Protein AF-A0A955HJH9-F1 (afdb_monomer_lite)

pLDDT: mean 94.56, std 3.01, range [80.44, 97.88]

Sequence (65 aa):
MRTEHFTGTVSKNLQVDSQLGLHHAIGLIVPANKRRRVLGYRLAGVAAISGDNLKKEVTIVVTYQ

Structure (mmCIF, N/CA/C/O backbone):
data_AF-A0A955HJH9-F1
#
_entry.id   AF-A0A955HJH9-F1
#
loop_
_atom_site.group_PDB
_atom_site.id
_atom_site.type_symbol
_atom_site.label_atom_id
_atom_site.label_alt_id
_atom_site.label_comp_id
_atom_site.label_asym_id
_atom_site.label_entity_id
_atom_site.label_seq_id
_atom_site.pdbx_PDB_ins_code
_atom_site.Cartn_x
_atom_site.Cartn_y
_atom_site.Cartn_z
_atom_site.occupancy
_atom_site.B_iso_or_equiv
_atom_site.auth_seq_id
_atom_site.auth_comp_id
_atom_site.auth_asym_id
_atom_site.auth_atom_id
_atom_site.pdbx_PDB_model_num
ATOM 1 N N . MET A 1 1 ? -18.151 -1.349 10.137 1.00 80.44 1 MET A N 1
ATOM 2 C CA . MET A 1 1 ? -16.771 -1.374 9.614 1.00 80.44 1 MET A CA 1
ATOM 3 C C . MET A 1 1 ? -16.761 -0.694 8.252 1.00 80.44 1 MET A C 1
ATOM 5 O O . MET A 1 1 ? -17.459 -1.149 7.351 1.00 80.44 1 MET A O 1
ATOM 9 N N . ARG A 1 2 ? -16.065 0.438 8.123 1.00 92.19 2 ARG A N 1
ATOM 10 C CA . ARG A 1 2 ? -15.985 1.212 6.871 1.00 92.19 2 ARG A CA 1
ATOM 11 C C . ARG A 1 2 ? -14.666 0.907 6.170 1.00 92.19 2 ARG A C 1
ATOM 13 O O . ARG A 1 2 ? -13.631 0.880 6.829 1.00 92.19 2 ARG A O 1
ATOM 20 N N . THR A 1 3 ? -14.688 0.728 4.855 1.00 94.88 3 THR A N 1
ATOM 21 C CA . THR A 1 3 ? -13.479 0.590 4.034 1.00 94.88 3 THR A CA 1
ATOM 22 C C . THR A 1 3 ? -13.321 1.795 3.108 1.00 94.88 3 THR A C 1
ATOM 24 O O . THR A 1 3 ? -14.297 2.302 2.557 1.00 94.88 3 THR A O 1
ATOM 27 N N . GLU A 1 4 ? -12.093 2.287 2.957 1.00 96.81 4 GLU A N 1
ATOM 28 C CA . GLU A 1 4 ? -11.732 3.296 1.952 1.00 96.81 4 GLU A CA 1
ATOM 29 C C . GLU A 1 4 ? -10.550 2.788 1.120 1.00 96.81 4 GLU A C 1
ATOM 31 O O . GLU A 1 4 ? -9.699 2.051 1.621 1.00 96.81 4 GLU A O 1
ATOM 36 N N . HIS A 1 5 ? -10.504 3.188 -0.150 1.00 97.56 5 HIS A N 1
ATOM 37 C CA . HIS A 1 5 ? -9.414 2.867 -1.067 1.00 97.56 5 HIS A CA 1
ATOM 38 C C . HIS A 1 5 ? -8.609 4.132 -1.338 1.00 97.56 5 HIS A C 1
ATOM 40 O O . HIS A 1 5 ? -9.179 5.171 -1.670 1.00 97.56 5 HIS A O 1
ATOM 46 N N . PHE A 1 6 ? -7.291 4.034 -1.220 1.00 97.44 6 PHE A N 1
ATOM 47 C CA . PHE A 1 6 ? -6.371 5.108 -1.563 1.00 97.44 6 PHE A CA 1
ATOM 48 C C . PHE A 1 6 ? -5.415 4.607 -2.629 1.00 97.44 6 PHE A C 1
ATOM 50 O O . PHE A 1 6 ? -4.714 3.618 -2.416 1.00 97.44 6 PHE A O 1
ATOM 57 N N . THR A 1 7 ? -5.396 5.296 -3.762 1.00 97.50 7 THR A N 1
ATOM 58 C CA . THR A 1 7 ? -4.495 4.996 -4.871 1.00 97.50 7 THR A CA 1
ATOM 59 C C . THR A 1 7 ? -3.426 6.070 -4.947 1.00 97.50 7 THR A C 1
ATOM 61 O O . THR A 1 7 ? -3.720 7.258 -4.825 1.00 97.50 7 THR A O 1
ATOM 64 N N . GLY A 1 8 ? -2.180 5.656 -5.141 1.00 96.25 8 GLY A N 1
ATOM 65 C CA . GLY A 1 8 ? -1.085 6.579 -5.383 1.00 96.25 8 GLY A CA 1
ATOM 66 C C . GLY A 1 8 ? 0.120 5.890 -6.000 1.00 96.25 8 GLY A C 1
ATOM 67 O O . GLY A 1 8 ? 0.213 4.664 -6.063 1.00 96.25 8 GLY A O 1
ATOM 68 N N . THR A 1 9 ? 1.053 6.699 -6.480 1.00 96.69 9 THR A N 1
ATOM 69 C CA . THR A 1 9 ? 2.249 6.218 -7.171 1.00 96.69 9 THR A CA 1
ATOM 70 C C . THR A 1 9 ? 3.414 6.022 -6.210 1.00 96.69 9 THR A C 1
ATOM 72 O O . THR A 1 9 ? 3.724 6.910 -5.417 1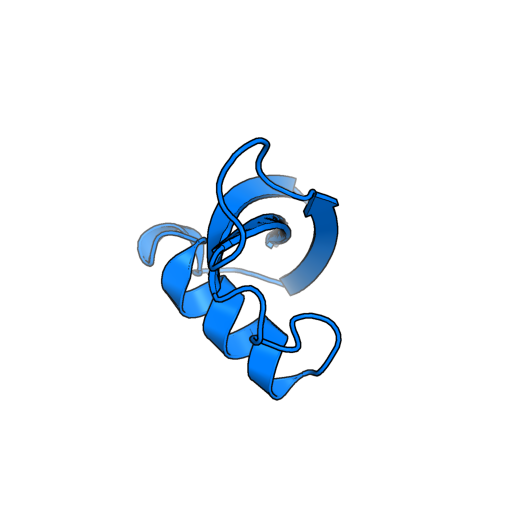.00 96.69 9 THR A O 1
ATOM 75 N N . VAL A 1 10 ? 4.115 4.899 -6.339 1.00 96.06 10 VAL A N 1
ATOM 76 C CA . VAL A 1 10 ? 5.349 4.588 -5.602 1.00 96.06 10 VAL A CA 1
ATOM 77 C C . VAL A 1 10 ? 6.453 4.170 -6.569 1.00 96.06 10 VAL A C 1
ATOM 79 O O . VAL A 1 10 ? 6.191 3.879 -7.736 1.00 96.06 10 VAL A O 1
ATOM 82 N N . SER A 1 11 ? 7.698 4.111 -6.090 1.00 95.50 11 SER A N 1
ATOM 83 C CA . SER A 1 11 ? 8.805 3.548 -6.872 1.00 95.50 11 SER A CA 1
ATOM 84 C C . SER A 1 11 ? 8.501 2.104 -7.278 1.00 95.50 11 SER A C 1
ATOM 86 O O . SER A 1 11 ? 8.033 1.300 -6.466 1.00 95.50 11 SER A O 1
ATOM 88 N N . LYS A 1 12 ? 8.803 1.750 -8.530 1.00 94.00 12 LYS A N 1
ATOM 89 C CA . LYS A 1 12 ? 8.608 0.401 -9.075 1.00 94.00 12 LYS A CA 1
ATOM 90 C C . LYS A 1 12 ? 9.322 -0.663 -8.235 1.00 94.00 12 LYS A C 1
ATOM 92 O O . LYS A 1 12 ? 8.761 -1.739 -8.011 1.00 94.00 12 LYS A O 1
ATOM 97 N N . ASN A 1 13 ? 10.491 -0.307 -7.699 1.00 94.38 13 ASN A N 1
ATOM 98 C CA . ASN A 1 13 ? 11.350 -1.172 -6.888 1.00 94.38 13 ASN A CA 1
ATOM 99 C C . ASN A 1 13 ? 10.865 -1.339 -5.438 1.00 94.38 13 ASN A C 1
ATOM 101 O O . ASN A 1 13 ? 11.403 -2.170 -4.710 1.00 94.38 13 ASN A O 1
ATOM 105 N N . LEU A 1 14 ? 9.858 -0.576 -4.993 1.00 95.56 14 LEU A N 1
ATOM 106 C CA . LEU A 1 14 ? 9.294 -0.743 -3.655 1.00 95.56 14 LEU A CA 1
ATOM 107 C C . LEU A 1 14 ? 8.507 -2.060 -3.579 1.00 95.56 14 LEU A C 1
ATOM 109 O O . LEU A 1 14 ? 7.497 -2.224 -4.267 1.00 95.56 14 LEU A O 1
ATOM 113 N N . GLN A 1 15 ? 8.936 -2.991 -2.729 1.00 95.62 15 GLN A N 1
ATOM 114 C CA . GLN A 1 15 ? 8.268 -4.283 -2.514 1.00 95.62 15 GLN A CA 1
ATOM 115 C C . GLN A 1 15 ? 7.025 -4.124 -1.625 1.00 95.62 15 GLN A C 1
ATOM 117 O O . GLN A 1 15 ? 7.074 -4.349 -0.418 1.00 95.62 15 GLN A O 1
ATOM 122 N N . VAL A 1 16 ? 5.914 -3.663 -2.205 1.00 94.88 16 VAL A N 1
ATOM 123 C CA . VAL A 1 16 ? 4.654 -3.353 -1.490 1.00 94.88 16 VAL A CA 1
ATOM 124 C C . VAL A 1 16 ? 3.880 -4.576 -0.985 1.00 94.88 16 VAL A C 1
ATOM 126 O O . VAL A 1 16 ? 2.912 -4.431 -0.248 1.00 94.88 16 VAL A O 1
ATOM 129 N N . ASP A 1 17 ? 4.300 -5.766 -1.389 1.00 92.69 17 ASP A N 1
ATOM 130 C CA . ASP A 1 17 ? 3.874 -7.072 -0.891 1.00 92.69 17 ASP A CA 1
ATOM 131 C C . ASP A 1 17 ? 4.581 -7.462 0.419 1.00 92.69 17 ASP A C 1
ATOM 133 O O . ASP A 1 17 ? 4.011 -8.176 1.242 1.00 92.69 17 ASP A O 1
ATOM 137 N N . SER A 1 18 ? 5.791 -6.944 0.659 1.00 95.44 18 SER A N 1
ATOM 138 C CA . SER A 1 18 ? 6.469 -7.075 1.951 1.00 95.44 18 SER A CA 1
ATOM 139 C C . SER A 1 18 ? 5.827 -6.166 3.007 1.00 95.44 18 SER A C 1
ATOM 141 O O . SER A 1 18 ? 5.383 -5.057 2.705 1.00 95.44 18 SER A O 1
ATOM 143 N N . GLN A 1 19 ? 5.841 -6.578 4.278 1.00 93.25 19 GLN A N 1
ATOM 144 C CA . GLN A 1 19 ? 5.301 -5.763 5.376 1.00 93.25 19 GLN A CA 1
ATOM 145 C C . GLN A 1 19 ? 5.962 -4.376 5.457 1.00 93.25 19 GLN A C 1
ATOM 147 O O . GLN A 1 19 ? 5.277 -3.368 5.640 1.00 93.25 19 GLN A O 1
ATOM 152 N N . LEU A 1 20 ? 7.288 -4.314 5.297 1.00 95.06 20 LEU A N 1
ATOM 153 C CA . LEU A 1 20 ? 8.046 -3.065 5.363 1.00 95.06 20 LEU A CA 1
ATOM 154 C C . LEU A 1 20 ? 7.733 -2.151 4.171 1.00 95.06 20 LEU A C 1
ATOM 156 O O . LEU A 1 20 ? 7.503 -0.953 4.352 1.00 95.06 20 LEU A O 1
ATOM 160 N N . GLY A 1 21 ? 7.660 -2.706 2.960 1.00 96.19 21 GLY A N 1
ATOM 161 C CA . GLY A 1 21 ? 7.305 -1.926 1.778 1.00 96.19 21 GLY A CA 1
ATOM 162 C C . GLY A 1 21 ? 5.841 -1.485 1.764 1.00 96.19 21 GLY A C 1
ATOM 163 O O . GLY A 1 21 ? 5.565 -0.357 1.358 1.00 96.19 21 GLY A O 1
ATOM 164 N N . LEU A 1 22 ? 4.912 -2.299 2.281 1.00 95.44 22 LEU A N 1
ATOM 165 C CA . LEU A 1 22 ? 3.516 -1.899 2.482 1.00 95.44 22 LEU A CA 1
ATOM 166 C C . LEU A 1 22 ? 3.413 -0.748 3.488 1.00 95.44 22 LEU A C 1
ATOM 168 O O . LEU A 1 22 ? 2.715 0.228 3.225 1.00 95.44 22 LEU A O 1
ATOM 172 N N . HIS A 1 23 ? 4.139 -0.819 4.608 1.00 95.62 23 HIS A N 1
ATOM 173 C CA . HIS A 1 23 ? 4.177 0.265 5.591 1.00 95.62 23 HIS A CA 1
ATOM 174 C C . HIS A 1 23 ? 4.665 1.580 4.971 1.00 95.62 23 HIS A C 1
ATOM 176 O O . HIS A 1 23 ? 4.049 2.631 5.163 1.00 95.62 23 HIS A O 1
ATOM 182 N N . HIS A 1 24 ? 5.721 1.513 4.159 1.00 96.56 24 HIS A N 1
ATOM 183 C CA . HIS A 1 24 ? 6.217 2.676 3.433 1.00 96.56 24 HIS A CA 1
ATOM 184 C C . HIS A 1 24 ? 5.178 3.210 2.431 1.00 96.56 24 HIS A C 1
ATOM 186 O O . HIS A 1 24 ? 4.916 4.412 2.400 1.00 96.56 24 HIS A O 1
A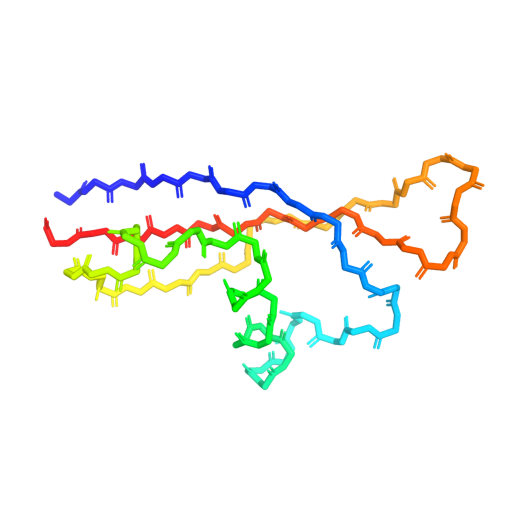TOM 192 N N . ALA A 1 25 ? 4.517 2.332 1.671 1.00 96.62 25 ALA A N 1
ATOM 193 C CA . ALA A 1 25 ? 3.469 2.723 0.730 1.00 96.62 25 ALA A CA 1
ATOM 194 C C . ALA A 1 25 ? 2.271 3.394 1.428 1.00 96.62 25 ALA A C 1
ATOM 196 O O . ALA A 1 25 ? 1.782 4.414 0.948 1.00 96.62 25 ALA A O 1
ATOM 197 N N . ILE A 1 26 ? 1.846 2.902 2.599 1.00 96.69 26 ILE A N 1
ATOM 198 C CA . ILE A 1 26 ? 0.813 3.548 3.432 1.00 96.69 26 ILE A CA 1
ATOM 199 C C . ILE A 1 26 ? 1.245 4.969 3.811 1.00 96.69 26 ILE A C 1
A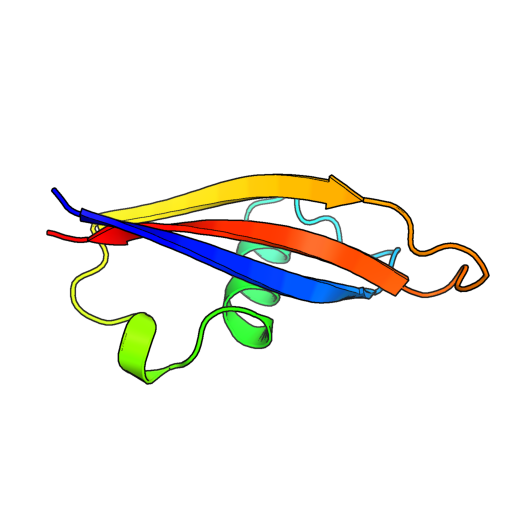TOM 201 O O . ILE A 1 26 ? 0.446 5.905 3.736 1.00 96.69 26 ILE A O 1
ATOM 205 N N . GLY A 1 27 ? 2.516 5.128 4.190 1.00 95.88 27 GLY A N 1
ATOM 206 C CA . GLY A 1 27 ? 3.127 6.408 4.532 1.00 95.88 27 GLY A CA 1
ATOM 207 C C . GLY A 1 27 ? 3.093 7.442 3.403 1.00 95.88 27 GLY A C 1
ATOM 208 O O . GLY A 1 27 ? 2.993 8.636 3.686 1.00 95.88 27 GLY A O 1
ATOM 209 N N . LEU A 1 28 ? 3.126 6.988 2.150 1.00 96.50 28 LEU A N 1
ATOM 210 C CA . LEU A 1 28 ? 3.108 7.840 0.960 1.00 96.50 28 LEU A CA 1
ATOM 211 C C . LEU A 1 28 ? 1.689 8.091 0.430 1.00 96.50 28 LEU A C 1
ATOM 213 O O . LEU A 1 28 ? 1.387 9.199 -0.001 1.00 96.50 28 LEU A O 1
ATOM 217 N N . ILE A 1 29 ? 0.825 7.075 0.461 1.00 97.12 29 ILE A N 1
ATOM 218 C CA . ILE A 1 29 ? -0.463 7.080 -0.249 1.00 97.12 29 ILE A CA 1
ATOM 219 C C . ILE A 1 29 ? -1.623 7.513 0.652 1.00 97.12 29 ILE A C 1
ATOM 221 O O . ILE A 1 29 ? -2.485 8.280 0.230 1.00 97.12 29 ILE A O 1
ATOM 225 N N . VAL A 1 30 ? -1.686 7.021 1.892 1.00 96.12 30 VAL A N 1
ATOM 226 C CA . VAL A 1 30 ? -2.835 7.276 2.774 1.00 96.12 30 VAL A CA 1
ATOM 227 C C . VAL A 1 30 ? -2.610 8.596 3.510 1.00 96.12 30 VAL A C 1
ATOM 229 O O . VAL A 1 30 ? -1.623 8.696 4.231 1.00 96.12 30 VAL A O 1
ATOM 232 N N . PRO A 1 31 ? -3.486 9.609 3.434 1.00 94.88 31 PRO A N 1
ATOM 233 C CA . PRO A 1 31 ? -3.306 10.862 4.172 1.00 94.88 31 PRO A CA 1
ATOM 234 C C . PRO A 1 31 ? -3.227 10.661 5.695 1.00 94.88 31 PRO A C 1
ATOM 236 O O . PRO A 1 31 ? -3.927 9.819 6.253 1.00 94.88 31 PRO A O 1
ATOM 239 N N . ALA A 1 32 ? -2.414 11.447 6.409 1.00 93.06 32 ALA A N 1
ATOM 240 C CA . ALA A 1 32 ? -2.189 11.256 7.851 1.00 93.06 32 ALA A CA 1
ATOM 241 C C . ALA A 1 32 ? -3.477 11.346 8.700 1.00 93.06 32 ALA A C 1
ATOM 243 O O . ALA A 1 32 ? -3.659 10.580 9.648 1.00 93.06 32 ALA A O 1
ATOM 244 N N . ASN A 1 33 ? -4.414 12.228 8.335 1.00 93.19 33 ASN A N 1
ATOM 245 C CA . ASN A 1 33 ? -5.730 12.338 8.981 1.00 93.19 33 ASN A CA 1
ATOM 246 C C . ASN A 1 33 ? -6.609 11.089 8.773 1.00 93.19 33 ASN A C 1
ATOM 248 O O . ASN A 1 33 ? -7.472 10.807 9.602 1.00 93.19 33 ASN A O 1
ATOM 252 N N . LYS A 1 34 ? -6.359 10.321 7.709 1.00 93.12 34 LYS A N 1
ATOM 253 C CA . LYS A 1 34 ? -7.044 9.070 7.360 1.00 93.12 34 LYS A CA 1
ATOM 254 C C . LYS A 1 34 ? -6.382 7.822 7.952 1.00 93.12 34 LYS A C 1
ATOM 256 O O . LYS A 1 34 ? -6.904 6.732 7.757 1.00 93.12 34 LYS A O 1
ATOM 261 N N . ARG A 1 35 ? -5.280 7.955 8.700 1.00 90.31 35 ARG A N 1
ATOM 262 C CA . ARG A 1 35 ? -4.586 6.835 9.376 1.00 90.31 35 ARG A CA 1
ATOM 263 C C . ARG A 1 35 ? -5.028 6.612 10.830 1.00 90.31 35 ARG A C 1
ATOM 265 O O . ARG A 1 35 ? -4.498 5.739 11.511 1.00 90.31 35 ARG A O 1
ATOM 272 N N . ARG A 1 36 ? -5.976 7.409 11.334 1.00 90.06 36 ARG A N 1
ATOM 273 C CA . ARG A 1 36 ? -6.516 7.298 12.702 1.00 90.06 36 ARG A CA 1
ATOM 274 C C . ARG A 1 36 ? -7.690 6.315 12.742 1.00 90.06 36 ARG A C 1
ATOM 276 O O . ARG A 1 36 ? -8.442 6.236 11.778 1.00 90.06 36 ARG A O 1
ATOM 283 N N . ARG A 1 37 ? -7.878 5.622 13.875 1.00 90.81 37 ARG A N 1
ATOM 284 C CA . ARG A 1 37 ? -8.970 4.640 14.094 1.00 90.81 37 ARG A CA 1
ATOM 285 C C . ARG A 1 37 ? -9.022 3.527 13.031 1.00 90.81 37 ARG A C 1
ATOM 287 O O . ARG A 1 37 ? -10.094 3.067 12.642 1.00 90.81 37 ARG A O 1
ATOM 294 N N . VAL A 1 38 ? -7.852 3.121 12.542 1.00 93.44 38 VAL A N 1
ATOM 295 C CA . VAL A 1 38 ? -7.701 2.066 11.535 1.00 93.44 38 VAL A CA 1
ATOM 296 C C . VAL A 1 38 ? -7.561 0.712 12.226 1.00 93.44 38 VAL A C 1
ATOM 298 O O . VAL A 1 38 ? -6.746 0.562 13.130 1.00 93.44 38 VAL A O 1
ATOM 301 N N . LEU A 1 39 ? -8.343 -0.268 11.778 1.00 94.25 39 LEU A N 1
ATOM 302 C CA . LEU A 1 39 ? -8.230 -1.678 12.157 1.00 94.25 39 LEU A CA 1
ATOM 303 C C . LEU A 1 39 ? -7.163 -2.410 11.347 1.00 94.25 39 LEU A C 1
ATOM 305 O O . LEU A 1 39 ? -6.528 -3.327 11.854 1.00 94.25 39 LEU A O 1
ATOM 309 N N . GLY A 1 40 ? -6.957 -2.013 10.092 1.00 94.69 40 GLY A N 1
ATOM 310 C CA . GLY A 1 40 ? -5.920 -2.604 9.262 1.00 94.69 40 GLY A CA 1
ATOM 311 C C . GLY A 1 40 ? -5.769 -1.944 7.901 1.00 94.69 40 GLY A C 1
ATOM 312 O O . GLY A 1 40 ? -6.632 -1.196 7.436 1.00 94.69 40 GLY A O 1
ATOM 313 N N . TYR A 1 41 ? -4.653 -2.275 7.262 1.00 96.00 41 TYR A N 1
ATOM 314 C CA . TYR A 1 41 ? -4.311 -1.881 5.903 1.00 96.00 41 TYR A CA 1
ATOM 315 C C . TYR A 1 41 ? -4.080 -3.138 5.071 1.00 96.00 41 TYR A C 1
ATOM 317 O O . TYR A 1 41 ? -3.531 -4.119 5.573 1.00 96.00 41 TYR A O 1
ATOM 325 N N . ARG A 1 42 ? -4.457 -3.105 3.796 1.00 95.19 42 ARG A N 1
ATOM 326 C CA . ARG A 1 42 ? -4.208 -4.205 2.863 1.00 95.19 42 ARG A CA 1
ATOM 327 C C . ARG A 1 42 ? -3.885 -3.665 1.477 1.00 95.19 42 ARG A C 1
ATOM 329 O O . ARG A 1 42 ? -4.503 -2.707 1.024 1.00 95.19 42 ARG A O 1
ATOM 336 N N . LEU A 1 43 ? -2.950 -4.312 0.789 1.00 96.50 43 LEU A N 1
ATOM 337 C CA . LEU A 1 43 ? -2.720 -4.082 -0.632 1.00 96.50 43 LEU A CA 1
ATOM 338 C C . LEU A 1 43 ? -3.921 -4.601 -1.441 1.00 96.50 43 LEU A C 1
ATOM 340 O O . LEU A 1 43 ? -4.253 -5.784 -1.360 1.00 96.50 43 LEU A O 1
ATOM 344 N N . ALA A 1 44 ? -4.574 -3.719 -2.196 1.00 96.44 44 ALA A N 1
ATOM 345 C CA . ALA A 1 44 ? -5.709 -4.058 -3.059 1.00 96.44 44 ALA A CA 1
ATOM 346 C C . ALA A 1 44 ? -5.289 -4.304 -4.508 1.00 96.44 44 ALA A C 1
ATOM 348 O O . ALA A 1 44 ? -5.854 -5.167 -5.171 1.00 96.44 44 ALA A O 1
ATOM 349 N N . GLY A 1 45 ? -4.312 -3.541 -4.999 1.00 95.50 45 GLY A N 1
ATOM 350 C CA . GLY A 1 45 ? -3.904 -3.609 -6.393 1.00 95.50 45 GLY A CA 1
ATOM 351 C C . GLY A 1 45 ? -2.566 -2.938 -6.645 1.00 95.50 45 GLY A C 1
ATOM 352 O O . GLY A 1 45 ? -2.147 -2.042 -5.908 1.00 95.50 45 GLY A O 1
ATOM 353 N N . VAL A 1 46 ? -1.906 -3.403 -7.700 1.00 96.50 46 VAL A N 1
ATOM 354 C CA . VAL A 1 46 ? -0.686 -2.818 -8.247 1.00 96.50 46 VAL A CA 1
ATOM 355 C C . VAL A 1 46 ? -0.857 -2.761 -9.757 1.00 96.50 46 VAL A C 1
ATOM 357 O O . VAL A 1 46 ? -1.119 -3.789 -10.379 1.00 96.50 46 VAL A O 1
ATOM 360 N N . ALA A 1 47 ? -0.702 -1.579 -10.338 1.00 95.88 47 ALA A N 1
ATOM 361 C CA . ALA A 1 47 ? -0.781 -1.365 -11.774 1.00 95.88 47 ALA A CA 1
ATOM 362 C C . ALA A 1 47 ? 0.510 -0.718 -12.285 1.00 95.88 47 ALA A C 1
ATOM 364 O O . ALA A 1 47 ? 1.108 0.144 -11.636 1.00 95.88 47 ALA A O 1
ATOM 365 N N . ALA A 1 48 ? 0.964 -1.153 -13.459 1.00 93.88 48 ALA A N 1
ATOM 366 C CA . ALA A 1 48 ? 2.032 -0.461 -14.166 1.00 93.88 48 ALA A CA 1
ATOM 367 C C . ALA A 1 48 ? 1.491 0.856 -14.737 1.00 93.88 48 ALA A C 1
ATOM 369 O O . ALA A 1 48 ? 0.363 0.908 -15.223 1.00 93.88 48 ALA A O 1
ATOM 370 N N . ILE A 1 49 ? 2.304 1.910 -14.701 1.00 92.44 49 ILE A N 1
ATOM 371 C CA . ILE A 1 49 ? 1.959 3.194 -15.312 1.00 92.44 49 ILE A CA 1
ATOM 372 C C . ILE A 1 49 ? 2.505 3.173 -16.739 1.00 92.44 49 ILE A C 1
ATOM 374 O O . ILE A 1 49 ? 3.704 2.989 -16.947 1.00 92.44 49 ILE A O 1
ATOM 378 N N . SER A 1 50 ? 1.631 3.331 -17.734 1.00 90.00 50 SER A N 1
ATOM 379 C CA . SER A 1 50 ? 2.058 3.354 -19.136 1.00 90.00 50 SER A CA 1
ATOM 380 C C . SER A 1 50 ? 3.042 4.503 -19.374 1.00 90.00 50 SER A C 1
ATOM 382 O O . SER A 1 50 ? 2.758 5.647 -19.025 1.00 90.00 50 SER A O 1
ATOM 384 N N . GLY A 1 51 ? 4.204 4.196 -19.951 1.00 88.62 51 GLY A N 1
ATOM 385 C CA . GLY A 1 51 ? 5.252 5.182 -20.234 1.00 88.62 51 GLY A CA 1
ATOM 386 C C . GLY A 1 51 ? 6.141 5.569 -19.045 1.00 88.62 51 GLY A C 1
ATOM 387 O O . GLY A 1 51 ? 7.109 6.296 -19.256 1.00 88.62 51 GLY A O 1
ATOM 388 N N . ASP A 1 52 ? 5.890 5.064 -17.829 1.00 90.00 52 ASP A N 1
ATOM 389 C CA . ASP A 1 52 ? 6.761 5.277 -16.663 1.00 90.00 52 ASP A CA 1
ATOM 390 C C . ASP A 1 52 ? 7.316 3.939 -16.151 1.00 90.00 52 ASP A C 1
ATOM 392 O O . ASP A 1 52 ? 6.631 3.126 -15.531 1.00 90.00 52 ASP A O 1
ATOM 396 N N . ASN A 1 53 ? 8.608 3.719 -16.404 1.00 89.62 53 ASN A N 1
ATOM 397 C CA . ASN A 1 53 ? 9.314 2.511 -15.981 1.00 89.62 53 ASN A CA 1
ATOM 398 C C . ASN A 1 53 ? 9.922 2.610 -14.575 1.00 89.62 53 ASN A C 1
ATOM 400 O O . ASN A 1 53 ? 10.485 1.623 -14.098 1.00 89.62 53 ASN A O 1
ATOM 404 N N . LEU A 1 54 ? 9.833 3.768 -13.919 1.00 94.19 54 LEU A N 1
ATOM 405 C CA . LEU A 1 54 ? 10.401 4.029 -12.595 1.00 94.19 54 LEU A CA 1
ATOM 406 C C . LEU A 1 54 ? 9.349 3.966 -11.491 1.00 94.19 54 LEU A C 1
ATOM 408 O O . LEU A 1 54 ? 9.695 3.741 -10.328 1.00 94.19 54 LEU A O 1
ATOM 412 N N . LYS A 1 55 ? 8.072 4.136 -11.835 1.00 95.56 55 LYS A N 1
ATOM 413 C CA . LYS A 1 55 ? 6.959 4.129 -10.887 1.00 95.56 55 LYS A CA 1
ATOM 414 C C . LYS A 1 55 ? 5.941 3.040 -11.198 1.00 95.56 55 LYS A C 1
ATOM 416 O O . LYS A 1 55 ? 5.901 2.451 -12.273 1.00 95.56 55 LYS A O 1
ATOM 421 N N . LYS A 1 56 ? 5.116 2.761 -10.199 1.00 95.81 56 LYS A N 1
ATOM 422 C CA . LYS A 1 56 ? 3.914 1.940 -10.315 1.00 95.81 56 LYS A CA 1
ATOM 423 C C . LYS A 1 56 ? 2.808 2.555 -9.478 1.00 95.81 56 LYS A C 1
ATOM 425 O O . LYS A 1 56 ? 3.079 3.228 -8.480 1.00 95.81 56 LYS A O 1
ATOM 430 N N . GLU A 1 57 ? 1.577 2.324 -9.887 1.00 97.12 57 GLU A N 1
ATOM 431 C CA . GLU A 1 57 ? 0.399 2.724 -9.141 1.00 97.12 57 GLU A CA 1
ATOM 432 C C . GLU A 1 57 ? 0.022 1.615 -8.157 1.00 97.12 57 GLU A C 1
ATOM 434 O O . GLU A 1 57 ? 0.084 0.426 -8.475 1.00 97.12 57 GLU A O 1
ATOM 439 N N . VAL A 1 58 ? -0.305 2.001 -6.930 1.00 97.44 58 VAL A N 1
ATOM 44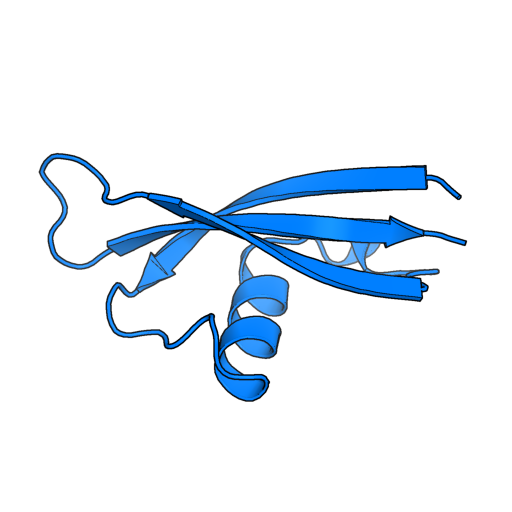0 C CA . VAL A 1 58 ? -0.629 1.087 -5.839 1.00 97.44 58 VAL A CA 1
ATOM 441 C C . VAL A 1 58 ? -1.912 1.549 -5.177 1.00 97.44 58 VAL A C 1
ATOM 443 O O . VAL A 1 58 ? -2.053 2.719 -4.826 1.00 97.44 58 VAL A O 1
ATOM 446 N N . THR A 1 59 ? -2.826 0.608 -4.962 1.00 97.88 59 THR A N 1
ATOM 447 C CA . THR A 1 59 ? -4.077 0.835 -4.241 1.00 97.88 59 THR A CA 1
ATOM 448 C C . THR A 1 59 ? -4.026 0.139 -2.891 1.00 97.88 59 THR A C 1
ATOM 450 O O . THR A 1 59 ? -3.787 -1.068 -2.802 1.00 97.88 59 THR A O 1
ATOM 453 N N . ILE A 1 60 ? -4.285 0.900 -1.833 1.00 97.38 60 ILE A N 1
ATOM 454 C CA . ILE A 1 60 ? -4.328 0.438 -0.447 1.00 97.38 60 ILE A CA 1
ATOM 455 C C . ILE A 1 60 ? -5.762 0.539 0.059 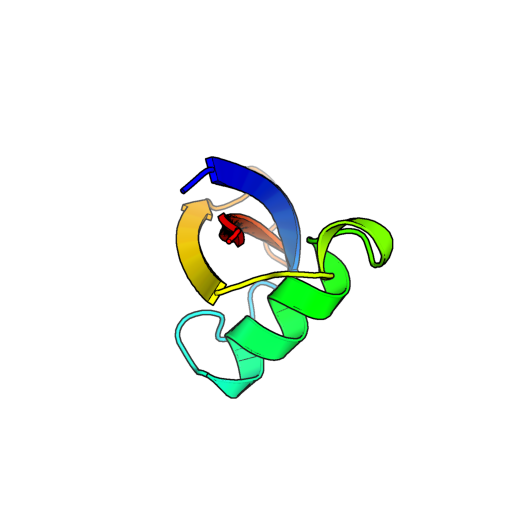1.00 97.38 60 ILE A C 1
ATOM 457 O O . ILE A 1 60 ? -6.379 1.602 0.006 1.00 97.38 60 ILE A O 1
ATOM 461 N N . VAL A 1 61 ? -6.268 -0.566 0.596 1.00 97.44 61 VAL A N 1
ATOM 462 C CA . VAL A 1 61 ? -7.515 -0.605 1.359 1.00 97.44 61 VAL A CA 1
ATOM 463 C C . VAL A 1 61 ? -7.199 -0.291 2.808 1.00 97.44 61 VAL A C 1
ATOM 465 O O . VAL A 1 61 ? -6.351 -0.939 3.426 1.00 97.44 61 VAL A O 1
ATOM 468 N N . VAL A 1 62 ? -7.922 0.672 3.361 1.00 96.62 62 VAL A N 1
ATOM 469 C CA . VAL A 1 62 ? -7.909 1.000 4.783 1.00 96.62 62 VAL A CA 1
ATOM 470 C C . VAL A 1 62 ? -9.235 0.561 5.375 1.00 96.62 62 VAL A C 1
ATOM 472 O O . VAL A 1 62 ? -10.296 0.926 4.869 1.00 96.62 62 VAL A O 1
ATOM 475 N N .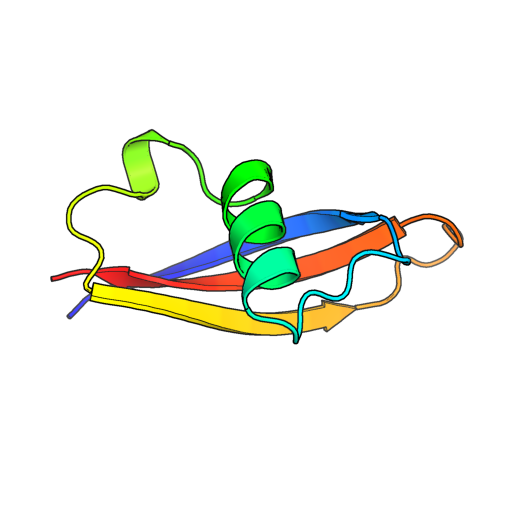 THR A 1 63 ? -9.177 -0.222 6.447 1.00 96.50 63 THR A N 1
ATOM 476 C CA . THR A 1 63 ? -10.366 -0.675 7.171 1.00 96.50 63 THR A CA 1
ATOM 477 C C . THR A 1 63 ? -10.450 0.058 8.501 1.00 96.50 63 THR A C 1
ATOM 479 O O . THR A 1 63 ? -9.522 -0.016 9.301 1.00 96.50 63 THR A O 1
ATOM 482 N N . TYR A 1 64 ? -11.549 0.763 8.744 1.00 95.00 64 TYR A N 1
ATOM 483 C CA . TYR A 1 64 ? -11.789 1.547 9.956 1.00 95.00 64 TYR A CA 1
ATOM 484 C C . TYR A 1 64 ? -12.685 0.803 10.946 1.00 95.00 64 TYR A C 1
ATOM 486 O O . TYR A 1 64 ? -13.508 -0.026 10.536 1.00 95.00 64 TYR A O 1
ATOM 494 N N . GLN A 1 65 ? -12.522 1.147 12.230 1.00 86.31 65 GLN A N 1
ATOM 495 C CA . GLN A 1 65 ? -13.448 0.777 13.309 1.00 86.31 65 GLN A CA 1
ATOM 496 C C . GLN A 1 65 ? -14.869 1.246 12.978 1.00 86.31 65 GLN A C 1
ATOM 498 O O . GLN A 1 65 ? -15.024 2.441 12.636 1.00 86.31 65 GLN A O 1
#

Radius of gyration: 11.75 Å; chains: 1; bounding box: 28×19×34 Å

Foldseek 3Di:
DDKDKWKDKDFPPQPCVDPVSVVVVCVVTPDPVRPPQWPDKDWDDWAQDPPDPGMIMTMMMTHGD

Secondary structure (DSSP, 8-state):
-EEEEEEEEEETT--TTSHHHHHHHHHHHS-GGGGTTEEEEEEEEEEEETTEEEEEEEEEEEEE-